Protein AF-A0AAE4WEK7-F1 (afdb_monomer_lite)

Secondary structure (DSSP, 8-state):
---------PPP-------------PPPS-----------------S---HHHHHHHHHHHH-GGG--S-HHHHHHHHHT--HHHHHHHHHHHHHHHHTT--

Sequence (102 aa):
MNHRHADFQAAVVNEITDTYSEKCVKPPDEYQSVSGSLSSSVENDCGSISVHTRTAALWISTHEDDIRGPRIPFIRSKFDLDTLGAVTASRLAHKLRYAGGS

Foldseek 3Di:
DDDDDDDDDDDDDDDDDDDDDDDPDDDPDDPPPPPPVPPPPPVDPCPDLDPLLCVLLVCCLPCVVVDDDDQQVVSCVPSVDDSVSSVSSVVSSVCVNCVVPD

Radius of gyration: 26.47 Å; chains: 1; bounding box: 84×52×36 Å

Organism: Agrobacterium vitis (NCBI:txid373)

Structure (mmCIF, N/CA/C/O backbone):
data_AF-A0AAE4WEK7-F1
#
_entry.id   AF-A0AAE4WEK7-F1
#
loop_
_atom_site.group_PDB
_atom_site.id
_atom_site.type_symbol
_atom_site.label_atom_id
_atom_site.label_alt_id
_atom_site.label_comp_id
_atom_site.label_asym_id
_atom_site.label_entity_id
_atom_site.label_seq_id
_atom_site.pdbx_PDB_ins_code
_atom_site.Cartn_x
_atom_site.Cartn_y
_atom_site.Cartn_z
_atom_site.occupancy
_atom_site.B_iso_or_equiv
_atom_site.auth_seq_id
_atom_site.auth_comp_id
_atom_site.auth_asym_id
_atom_site.auth_atom_id
_atom_site.pdbx_PDB_model_num
ATOM 1 N N . MET A 1 1 ? -61.502 -37.144 10.538 1.00 53.09 1 MET A N 1
ATOM 2 C CA . MET A 1 1 ? -60.129 -37.657 10.335 1.00 53.09 1 MET A CA 1
ATOM 3 C C . MET A 1 1 ? -59.235 -36.440 10.186 1.00 53.09 1 MET A C 1
ATOM 5 O O . MET A 1 1 ? -59.354 -35.742 9.192 1.00 53.09 1 MET A O 1
ATOM 9 N N . ASN A 1 2 ? -58.474 -36.105 11.229 1.00 60.72 2 ASN A N 1
ATOM 10 C CA . ASN A 1 2 ? -57.752 -34.835 11.331 1.00 60.72 2 ASN A CA 1
ATOM 11 C C . ASN A 1 2 ? -56.285 -35.041 10.940 1.00 60.72 2 ASN A C 1
ATOM 13 O O . ASN A 1 2 ? -55.584 -35.818 11.587 1.00 60.72 2 ASN A O 1
ATOM 17 N N . HIS A 1 3 ? -55.844 -34.346 9.891 1.00 58.34 3 HIS A N 1
ATOM 18 C CA . HIS A 1 3 ? -54.452 -34.285 9.459 1.00 58.34 3 HIS A CA 1
ATOM 19 C C . HIS A 1 3 ? -53.573 -33.664 10.548 1.00 58.34 3 HIS A C 1
ATOM 21 O O . HIS A 1 3 ? -53.845 -32.562 11.021 1.00 58.34 3 HIS A O 1
ATOM 27 N N . ARG A 1 4 ? -52.491 -34.351 10.917 1.00 66.88 4 ARG A N 1
ATOM 28 C CA . ARG A 1 4 ? -51.388 -33.765 11.678 1.00 66.88 4 ARG A CA 1
ATOM 29 C C . ARG A 1 4 ? -50.099 -33.967 10.893 1.00 66.88 4 ARG A C 1
ATOM 31 O O . ARG A 1 4 ? -49.490 -35.026 10.965 1.00 66.88 4 ARG A O 1
ATOM 38 N N . HIS A 1 5 ? -49.727 -32.942 10.130 1.00 60.22 5 HIS A N 1
ATOM 39 C CA . HIS A 1 5 ? -48.331 -32.684 9.797 1.00 60.22 5 HIS A CA 1
ATOM 40 C C . HIS A 1 5 ? -47.638 -32.247 11.090 1.00 60.22 5 HIS A C 1
ATOM 42 O O . HIS A 1 5 ? -48.084 -31.299 11.735 1.00 60.22 5 HIS A O 1
ATOM 48 N N . ALA A 1 6 ? -46.593 -32.959 11.491 1.00 64.19 6 ALA A N 1
ATOM 49 C CA . ALA A 1 6 ? -45.635 -32.472 12.469 1.00 64.19 6 ALA A CA 1
ATOM 50 C C . ALA A 1 6 ? -44.275 -32.480 11.776 1.00 64.19 6 ALA A C 1
ATOM 52 O O . ALA A 1 6 ? -43.714 -33.538 11.494 1.00 64.19 6 ALA A O 1
ATOM 53 N N . ASP A 1 7 ? -43.840 -31.275 11.422 1.00 67.06 7 ASP A N 1
ATOM 54 C CA . ASP A 1 7 ? -42.577 -30.966 10.774 1.00 67.06 7 ASP A CA 1
ATOM 55 C C . ASP A 1 7 ? -41.363 -31.316 11.642 1.00 67.06 7 ASP A C 1
ATOM 57 O 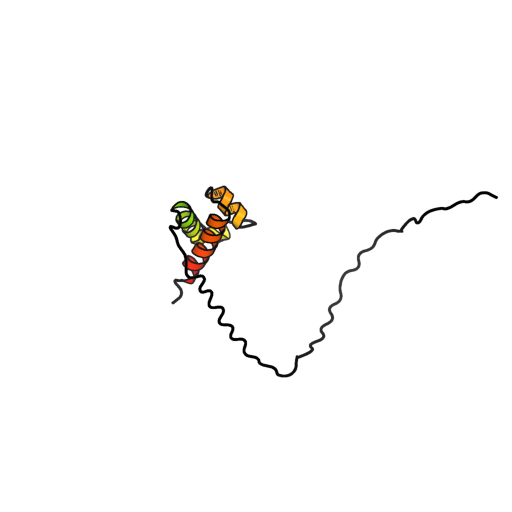O . ASP A 1 7 ? -41.393 -31.327 12.874 1.00 67.06 7 ASP A O 1
ATOM 61 N N . PHE A 1 8 ? -40.295 -31.615 10.912 1.00 60.22 8 PHE A N 1
ATOM 62 C CA . PHE A 1 8 ? -38.986 -32.104 11.317 1.00 60.22 8 PHE A CA 1
ATOM 63 C C . PHE A 1 8 ? -38.349 -31.280 12.452 1.00 60.22 8 PHE A C 1
ATOM 65 O O . PHE A 1 8 ? -38.020 -30.108 12.280 1.00 60.22 8 PHE A O 1
ATOM 72 N N . GLN A 1 9 ? -38.081 -31.920 13.592 1.00 59.00 9 GLN A N 1
ATOM 73 C CA . GLN A 1 9 ? -37.112 -31.425 14.571 1.00 59.00 9 GLN A CA 1
ATOM 74 C C . GLN A 1 9 ? -35.760 -32.086 14.273 1.00 59.00 9 GLN A C 1
ATOM 76 O O . GLN A 1 9 ? -35.587 -33.280 14.512 1.00 59.00 9 GLN A O 1
ATOM 81 N N . ALA A 1 10 ? -34.809 -31.337 13.711 1.00 58.53 10 ALA A N 1
ATOM 82 C CA . ALA A 1 10 ? -33.439 -31.816 13.548 1.00 58.53 10 ALA A CA 1
ATOM 83 C C . ALA A 1 10 ? -32.739 -31.845 14.918 1.00 58.53 10 ALA A C 1
ATOM 85 O O . ALA A 1 10 ? -32.675 -30.833 15.617 1.00 58.53 10 ALA A O 1
ATOM 86 N N . ALA A 1 11 ? -32.259 -33.029 15.301 1.00 60.12 11 ALA A N 1
ATOM 87 C CA . ALA A 1 11 ? -31.586 -33.281 16.567 1.00 60.12 11 ALA A CA 1
ATOM 88 C C . ALA A 1 11 ? -30.115 -32.811 16.578 1.00 60.12 11 ALA A C 1
ATOM 90 O O . ALA A 1 11 ? -29.485 -32.583 15.549 1.00 60.12 11 ALA A O 1
ATOM 91 N N . VAL A 1 12 ? -29.627 -32.675 17.808 1.00 53.34 12 VAL A N 1
ATOM 92 C CA . VAL A 1 12 ? -28.422 -32.021 18.339 1.00 53.34 12 VAL A CA 1
ATOM 93 C C . VAL A 1 12 ? -27.070 -32.654 17.930 1.00 53.34 12 VAL A C 1
ATOM 95 O O . VAL A 1 12 ? -26.910 -33.864 18.008 1.00 53.34 12 VAL A O 1
ATOM 98 N N . VAL A 1 13 ? -26.122 -31.773 17.560 1.00 53.75 13 VAL A N 1
ATOM 99 C CA . VAL A 1 13 ? -24.668 -31.659 17.888 1.00 53.75 13 VAL A CA 1
ATOM 100 C C . VAL A 1 13 ? -23.829 -32.932 18.142 1.00 53.75 13 VAL A C 1
ATOM 102 O O . VAL A 1 13 ? -24.161 -33.724 19.015 1.00 53.75 13 VAL A O 1
ATOM 105 N N . ASN A 1 14 ? -22.652 -33.029 17.491 1.00 52.44 14 ASN A N 1
ATOM 106 C CA . ASN A 1 14 ? -21.327 -33.177 18.146 1.00 52.44 14 ASN A CA 1
ATOM 107 C C . ASN A 1 14 ? -20.158 -33.169 17.134 1.00 52.44 14 ASN A C 1
ATOM 109 O O . ASN A 1 14 ? -20.155 -33.921 16.161 1.00 52.44 14 ASN A O 1
ATOM 113 N N . GLU A 1 15 ? -19.160 -32.320 17.399 1.00 59.94 15 GLU A N 1
ATOM 114 C CA . GLU A 1 15 ? -17.826 -32.325 16.781 1.00 59.94 15 GLU A CA 1
ATOM 115 C C . GLU A 1 15 ? -17.062 -33.610 17.132 1.00 59.94 15 GLU A C 1
ATOM 117 O O . GLU A 1 15 ? -17.041 -34.010 18.295 1.00 59.94 15 GLU A O 1
ATOM 122 N N . ILE A 1 16 ? -16.366 -34.210 16.158 1.00 60.09 16 ILE A N 1
ATOM 123 C CA . ILE A 1 16 ? -15.222 -35.092 16.422 1.00 60.09 16 ILE A CA 1
ATOM 124 C C . ILE A 1 16 ? -14.128 -34.793 15.391 1.00 60.09 16 ILE A C 1
ATOM 126 O O . ILE A 1 16 ? -14.337 -34.841 14.181 1.00 60.09 16 ILE A O 1
ATOM 130 N N . THR A 1 17 ? -12.974 -34.443 15.937 1.00 52.22 17 THR A N 1
ATOM 131 C CA . THR A 1 17 ? -11.672 -34.162 15.336 1.00 52.22 17 THR A CA 1
ATOM 132 C C . THR A 1 17 ? -11.020 -35.368 14.644 1.00 52.22 17 THR A C 1
ATOM 134 O O . THR A 1 17 ? -11.207 -36.501 15.073 1.00 52.22 17 THR A O 1
ATOM 137 N N . ASP A 1 18 ? -10.145 -35.051 13.681 1.00 46.69 18 ASP A N 1
ATOM 138 C CA . ASP A 1 18 ? -8.901 -35.749 13.304 1.00 46.69 18 ASP A CA 1
ATOM 139 C C . ASP A 1 18 ? -8.929 -37.201 12.795 1.00 46.69 18 ASP A C 1
ATOM 141 O O . ASP A 1 18 ? -9.132 -38.138 13.559 1.00 46.69 18 ASP A O 1
ATOM 145 N N . THR A 1 19 ? -8.490 -37.412 11.542 1.00 51.38 19 THR A N 1
ATOM 146 C CA . THR A 1 19 ? -7.326 -38.289 11.283 1.00 51.38 19 THR A CA 1
ATOM 147 C C . THR A 1 19 ? -6.692 -38.039 9.905 1.00 51.38 19 THR A C 1
ATOM 149 O O . THR A 1 19 ? -7.339 -38.114 8.861 1.00 51.38 19 THR A O 1
ATOM 152 N N . TYR A 1 20 ? -5.386 -37.783 9.934 1.00 50.28 20 TYR A N 1
ATOM 153 C CA . TYR A 1 20 ? -4.406 -37.848 8.848 1.00 50.28 20 TYR A CA 1
ATOM 154 C C . TYR A 1 20 ? -4.651 -39.018 7.869 1.00 50.28 20 TYR A C 1
ATOM 156 O O . TYR A 1 20 ? -4.762 -40.171 8.283 1.00 50.28 20 TYR A O 1
ATOM 164 N N . SER A 1 21 ? -4.635 -38.755 6.559 1.00 42.97 21 SER A N 1
ATOM 165 C CA . SER A 1 21 ? -4.384 -39.797 5.557 1.00 42.97 21 SER A CA 1
ATOM 166 C C . SER A 1 21 ? -3.272 -39.333 4.627 1.00 42.97 21 SER A C 1
ATOM 168 O O . SER A 1 21 ? -3.506 -38.712 3.591 1.00 42.97 21 SER A O 1
ATOM 170 N N . GLU A 1 22 ? -2.040 -39.641 5.032 1.00 56.03 22 GLU A N 1
ATOM 171 C CA . GLU A 1 22 ? -0.894 -39.710 4.135 1.00 56.03 22 GLU A CA 1
ATOM 172 C C . GLU A 1 22 ? -1.200 -40.712 3.026 1.00 56.03 22 GLU A C 1
ATOM 174 O O . GLU A 1 22 ? -1.158 -41.928 3.208 1.00 56.03 22 GLU A O 1
ATOM 179 N N . LYS A 1 23 ? -1.495 -40.187 1.842 1.00 49.72 23 LYS A N 1
ATOM 180 C CA . LYS A 1 23 ? -1.386 -40.940 0.599 1.00 49.72 23 LYS A CA 1
ATOM 181 C C . LYS A 1 23 ? -0.411 -40.184 -0.276 1.00 49.72 23 LYS A C 1
ATOM 183 O O . LYS A 1 23 ? -0.777 -39.323 -1.069 1.00 49.72 23 LYS A O 1
ATOM 188 N N . CYS A 1 24 ? 0.858 -40.498 -0.046 1.00 52.56 24 CYS A N 1
ATOM 189 C CA . CYS A 1 24 ? 1.976 -40.165 -0.906 1.00 52.56 24 CYS A CA 1
ATOM 190 C C . CYS A 1 24 ? 1.723 -40.798 -2.284 1.00 52.56 24 CYS A C 1
ATOM 192 O O . CYS A 1 24 ? 2.035 -41.964 -2.514 1.00 52.56 24 CYS A O 1
ATOM 194 N N . VAL A 1 25 ? 1.095 -40.044 -3.185 1.00 47.53 25 VAL A N 1
ATOM 195 C CA . VAL A 1 25 ? 1.019 -40.376 -4.608 1.00 47.53 25 VAL A CA 1
ATOM 196 C C . VAL A 1 25 ? 2.009 -39.457 -5.300 1.00 47.53 25 VAL A C 1
ATOM 198 O O . VAL A 1 25 ? 1.738 -38.277 -5.509 1.00 47.53 25 VAL A O 1
ATOM 201 N N . LYS A 1 26 ? 3.195 -39.989 -5.603 1.00 57.62 26 LYS A N 1
ATOM 202 C CA . LYS A 1 26 ? 4.130 -39.329 -6.515 1.00 57.62 26 LYS A CA 1
ATOM 203 C C . LYS A 1 26 ? 3.459 -39.249 -7.893 1.00 57.62 26 LYS A C 1
ATOM 205 O O . LYS A 1 26 ? 3.113 -40.310 -8.419 1.00 57.62 26 LYS A O 1
ATOM 210 N N . PRO A 1 27 ? 3.260 -38.059 -8.484 1.00 58.94 27 PRO A N 1
ATOM 211 C CA . PRO A 1 27 ? 2.921 -37.982 -9.895 1.00 58.94 27 PRO A CA 1
ATOM 212 C C . PRO A 1 27 ? 4.125 -38.471 -10.724 1.00 58.94 27 PRO A C 1
ATOM 214 O O . PRO A 1 27 ? 5.266 -38.142 -10.382 1.00 58.94 27 PRO A O 1
ATOM 217 N N . PRO A 1 28 ? 3.898 -39.294 -11.761 1.00 52.25 28 PRO A N 1
ATOM 218 C CA . PRO A 1 28 ? 4.944 -39.719 -12.679 1.00 52.25 28 PRO A CA 1
ATOM 219 C C . PRO A 1 28 ? 5.425 -38.529 -13.515 1.00 52.25 28 PRO A C 1
ATOM 221 O O . PRO A 1 28 ? 4.630 -37.664 -13.871 1.00 52.25 28 PRO A O 1
ATOM 224 N N . ASP A 1 29 ? 6.730 -38.521 -13.781 1.00 58.88 29 ASP A N 1
ATOM 225 C CA . ASP A 1 29 ? 7.475 -37.666 -14.704 1.00 58.88 29 ASP A CA 1
ATOM 226 C C . ASP A 1 29 ? 6.639 -36.880 -15.726 1.00 58.88 29 ASP A C 1
ATOM 228 O O . ASP A 1 29 ? 6.413 -37.307 -16.854 1.00 58.88 29 ASP A O 1
ATOM 232 N N . GLU A 1 30 ? 6.300 -35.652 -15.357 1.00 44.66 30 GLU A N 1
ATOM 233 C CA . GLU A 1 30 ? 6.334 -34.542 -16.296 1.00 44.66 30 GLU A CA 1
ATOM 234 C C . GLU A 1 30 ? 6.937 -33.352 -15.553 1.00 44.66 30 GLU A C 1
ATOM 236 O O . GLU A 1 30 ? 6.254 -32.482 -15.014 1.00 44.66 30 GLU A O 1
ATOM 241 N N . TYR A 1 31 ? 8.270 -33.327 -15.494 1.00 57.72 31 TYR A N 1
ATOM 242 C CA . TYR A 1 31 ? 9.009 -32.096 -15.245 1.00 57.72 31 TYR A CA 1
ATOM 243 C C . TYR A 1 31 ? 8.843 -31.188 -16.469 1.00 57.72 31 TYR A C 1
ATOM 245 O O . TYR A 1 31 ? 9.790 -30.914 -17.205 1.00 57.72 31 TYR A O 1
ATOM 253 N N . GLN A 1 32 ? 7.626 -30.689 -16.695 1.00 49.47 32 GLN A N 1
ATOM 254 C CA . GLN A 1 32 ? 7.492 -29.397 -17.334 1.00 49.47 32 GLN A CA 1
ATOM 255 C C . GLN A 1 32 ? 8.068 -28.407 -16.333 1.00 49.47 32 GLN A C 1
ATOM 257 O O . GLN A 1 32 ? 7.403 -27.969 -15.395 1.00 49.47 32 GLN A O 1
ATOM 262 N N . SER A 1 33 ? 9.351 -28.102 -16.515 1.00 48.91 33 SER A N 1
ATOM 263 C CA . SER A 1 33 ? 9.972 -26.899 -15.993 1.00 48.91 33 SER A CA 1
ATOM 264 C C . SER A 1 33 ? 9.178 -25.711 -16.517 1.00 48.91 33 SER A C 1
ATOM 266 O O . SER A 1 33 ? 9.572 -25.037 -17.463 1.00 48.91 33 SER A O 1
ATOM 268 N N . VAL A 1 34 ? 8.068 -25.403 -15.857 1.00 50.81 34 VAL A N 1
ATOM 269 C CA . VAL A 1 34 ? 7.573 -24.045 -15.773 1.00 50.81 34 VAL A CA 1
ATOM 270 C C . VAL A 1 34 ? 8.540 -23.310 -14.852 1.00 50.81 34 VAL A C 1
ATOM 272 O O . VAL A 1 34 ? 8.200 -22.846 -13.769 1.00 50.81 34 VAL A O 1
ATOM 275 N N . SER A 1 35 ? 9.764 -23.102 -15.348 1.00 53.75 35 SER A N 1
ATOM 276 C CA . SER A 1 35 ? 10.431 -21.821 -15.159 1.00 53.75 35 SER A CA 1
ATOM 277 C C . SER A 1 35 ? 9.577 -20.772 -15.871 1.00 53.75 35 SER A C 1
ATOM 279 O O . SER A 1 35 ? 9.994 -20.126 -16.826 1.00 53.75 35 SER A O 1
ATOM 281 N N . GLY A 1 36 ? 8.349 -20.581 -15.382 1.00 45.50 36 GLY A N 1
ATOM 282 C CA . GLY A 1 36 ? 7.778 -19.265 -15.318 1.00 45.50 36 GLY A CA 1
ATOM 283 C C . GLY A 1 36 ? 8.725 -18.529 -14.403 1.00 45.50 36 GLY A C 1
ATOM 284 O O . GLY A 1 36 ? 8.564 -18.538 -13.185 1.00 45.50 36 GLY A O 1
ATOM 285 N N . SER A 1 37 ? 9.771 -17.954 -14.993 1.00 51.91 37 SER A N 1
ATOM 286 C CA . SER A 1 37 ? 10.374 -16.763 -14.448 1.00 51.91 37 SER A CA 1
ATOM 287 C C . SER A 1 37 ? 9.182 -15.885 -14.119 1.00 51.91 37 SER A C 1
ATOM 289 O O . SER A 1 37 ? 8.555 -15.318 -15.014 1.00 51.91 37 SER A O 1
ATOM 291 N N . LEU A 1 38 ? 8.809 -15.830 -12.841 1.00 50.22 38 LEU A N 1
ATOM 292 C CA . LEU A 1 38 ? 8.007 -14.750 -12.313 1.00 50.22 38 LEU A CA 1
ATOM 293 C C . LEU A 1 38 ? 8.924 -13.531 -12.403 1.00 50.22 38 LEU A C 1
ATOM 295 O O . LEU A 1 38 ? 9.382 -12.997 -11.395 1.00 50.22 38 LEU A O 1
ATOM 299 N N . SER A 1 39 ? 9.213 -13.105 -13.639 1.00 48.84 39 SER A N 1
ATOM 300 C CA . SER A 1 39 ? 9.513 -11.738 -13.983 1.00 48.84 39 SER A CA 1
ATOM 301 C C . SER A 1 39 ? 8.276 -10.993 -13.542 1.00 48.84 39 SER A C 1
ATOM 303 O O . SER A 1 39 ? 7.372 -10.683 -14.310 1.00 48.84 39 SER A O 1
ATOM 305 N N . SER A 1 40 ? 8.263 -10.690 -12.251 1.00 49.50 40 SER A N 1
ATOM 306 C CA . SER A 1 40 ? 7.550 -9.573 -11.686 1.00 49.50 40 SER A CA 1
ATOM 307 C C . SER A 1 40 ? 8.239 -8.317 -12.223 1.00 49.50 40 SER A C 1
ATOM 309 O O . SER A 1 40 ? 8.706 -7.479 -11.460 1.00 49.50 40 SER A O 1
ATOM 311 N N . SER A 1 41 ? 8.277 -8.175 -13.554 1.00 47.97 41 SER A N 1
ATOM 312 C CA . SER A 1 41 ? 8.304 -6.905 -14.269 1.00 47.97 41 SER A CA 1
ATOM 313 C C . SER A 1 41 ? 6.935 -6.257 -14.081 1.00 47.97 41 SER A C 1
ATOM 315 O O . SER A 1 41 ? 6.224 -5.895 -15.003 1.00 47.97 41 SER A O 1
ATOM 317 N N . VAL A 1 42 ? 6.574 -6.074 -12.815 1.00 54.69 42 VAL A N 1
ATOM 318 C CA . VAL A 1 42 ? 5.935 -4.851 -12.359 1.00 54.69 42 VAL A CA 1
ATOM 319 C C . VAL A 1 42 ? 7.059 -3.828 -12.376 1.00 54.69 42 VAL A C 1
ATOM 321 O O . VAL A 1 42 ? 7.596 -3.425 -11.340 1.00 54.69 42 VAL A O 1
ATOM 324 N N . GLU A 1 43 ? 7.485 -3.524 -13.604 1.00 48.09 43 GLU A N 1
ATOM 325 C CA . GLU A 1 43 ? 8.250 -2.344 -13.923 1.00 48.09 43 GLU A CA 1
ATOM 326 C C . GLU A 1 43 ? 7.436 -1.219 -13.325 1.00 48.09 43 GLU A C 1
ATOM 328 O O . GLU A 1 43 ? 6.224 -1.109 -13.526 1.00 48.09 43 GLU A O 1
ATOM 333 N N . ASN A 1 44 ? 8.079 -0.519 -12.405 1.00 54.62 44 ASN A N 1
ATOM 334 C CA . ASN A 1 44 ? 7.420 0.515 -11.662 1.00 54.62 44 ASN A CA 1
ATOM 335 C C . ASN A 1 44 ? 7.048 1.598 -12.682 1.00 54.62 44 ASN A C 1
ATOM 337 O O . ASN A 1 44 ? 7.875 2.453 -12.991 1.00 54.62 44 ASN A O 1
ATOM 341 N N . ASP A 1 45 ? 5.786 1.628 -13.101 1.00 49.00 45 ASP A N 1
ATOM 342 C CA . ASP A 1 45 ? 5.068 2.876 -13.331 1.00 49.00 45 ASP A CA 1
ATOM 343 C C . ASP A 1 45 ? 4.995 3.604 -11.979 1.00 49.00 45 ASP A C 1
ATOM 345 O O . ASP A 1 45 ? 3.974 3.714 -11.305 1.00 49.00 45 ASP A O 1
ATOM 349 N N . CYS A 1 46 ? 6.162 4.053 -11.518 1.00 52.66 4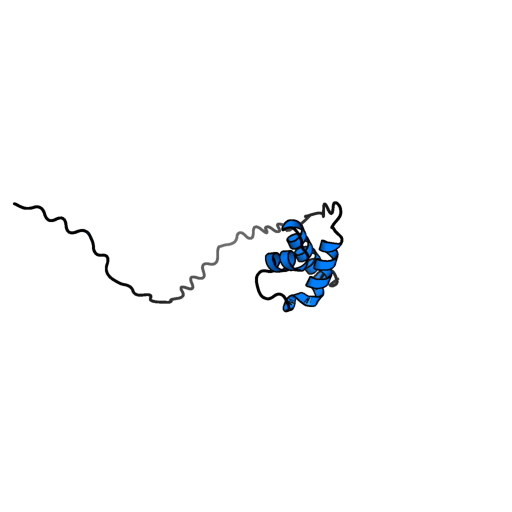6 CYS A N 1
ATOM 350 C CA . CYS A 1 46 ? 6.337 4.998 -10.437 1.00 52.66 46 CYS A CA 1
ATOM 351 C C . CYS A 1 46 ? 6.107 6.384 -11.044 1.00 52.66 46 CYS A C 1
ATOM 353 O O . CYS A 1 46 ? 6.996 7.237 -11.076 1.00 52.66 46 CYS A O 1
ATOM 355 N N . GLY A 1 47 ? 4.889 6.608 -11.534 1.00 55.06 47 GLY A N 1
ATOM 356 C CA . GLY A 1 47 ? 4.356 7.950 -11.679 1.00 55.06 47 GLY A CA 1
ATOM 357 C C . GLY A 1 47 ? 4.265 8.552 -10.280 1.00 55.06 47 GLY A C 1
ATOM 358 O O . GLY A 1 47 ? 3.295 8.328 -9.573 1.00 55.06 47 GLY A O 1
ATOM 359 N N . SER A 1 48 ? 5.327 9.239 -9.855 1.00 65.69 48 SER A N 1
ATOM 360 C CA . SER A 1 48 ? 5.423 10.010 -8.610 1.00 65.69 48 SER A CA 1
ATOM 361 C C . SER A 1 48 ? 4.914 9.285 -7.346 1.00 65.69 48 SER A C 1
ATOM 363 O O . SER A 1 48 ? 3.821 9.553 -6.847 1.00 65.69 48 SER A O 1
ATOM 365 N N . ILE A 1 49 ? 5.724 8.383 -6.771 1.00 73.50 49 ILE A N 1
ATOM 366 C CA . ILE A 1 49 ? 5.463 7.883 -5.407 1.00 73.50 49 ILE A CA 1
ATOM 367 C C . ILE A 1 49 ? 5.411 9.084 -4.454 1.00 73.50 49 ILE A C 1
ATOM 369 O O . ILE A 1 49 ? 6.389 9.827 -4.327 1.00 73.50 49 ILE A O 1
ATOM 373 N N . SER A 1 50 ? 4.281 9.252 -3.763 1.00 82.94 50 SER A N 1
ATOM 374 C CA . SER A 1 50 ? 4.097 10.346 -2.811 1.00 82.94 50 SER A CA 1
ATOM 375 C C . SER A 1 50 ? 5.125 10.276 -1.678 1.00 82.94 50 SER A C 1
ATOM 377 O O . SER A 1 50 ? 5.528 9.194 -1.238 1.00 82.94 50 SER A O 1
ATOM 379 N N . VAL A 1 51 ? 5.537 11.441 -1.166 1.00 87.00 51 VAL A N 1
ATOM 380 C CA . VAL A 1 51 ? 6.489 11.531 -0.043 1.00 87.00 51 VAL A CA 1
ATOM 381 C C . VAL A 1 51 ? 5.996 10.708 1.154 1.00 87.00 51 VAL A C 1
ATOM 383 O O . VAL A 1 51 ? 6.771 9.957 1.740 1.00 87.00 51 VAL A O 1
ATOM 386 N N . HIS A 1 52 ? 4.690 10.750 1.438 1.00 87.81 52 HIS A N 1
ATOM 387 C CA . HIS A 1 52 ? 4.040 9.965 2.491 1.00 87.81 52 HIS A CA 1
ATOM 388 C C . HIS A 1 52 ? 4.226 8.450 2.308 1.00 87.81 52 HIS A C 1
ATOM 390 O O . HIS A 1 52 ? 4.557 7.751 3.263 1.00 87.81 52 HIS A O 1
ATOM 396 N N . THR A 1 53 ? 4.109 7.943 1.077 1.00 89.69 53 THR A N 1
ATOM 397 C CA . THR A 1 53 ? 4.315 6.519 0.762 1.00 89.69 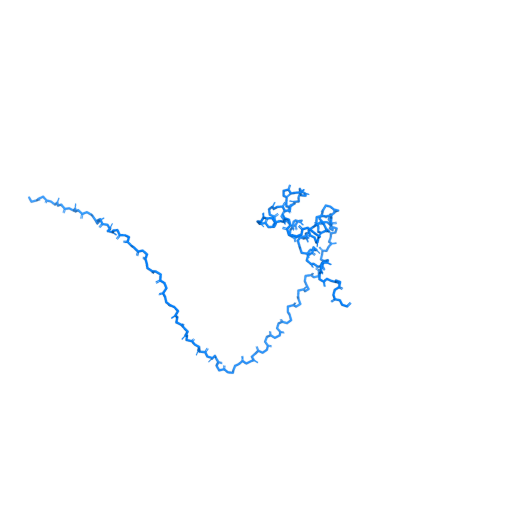53 THR A CA 1
ATOM 398 C C . THR A 1 53 ? 5.767 6.095 0.989 1.00 89.69 53 THR A C 1
ATOM 400 O O . THR A 1 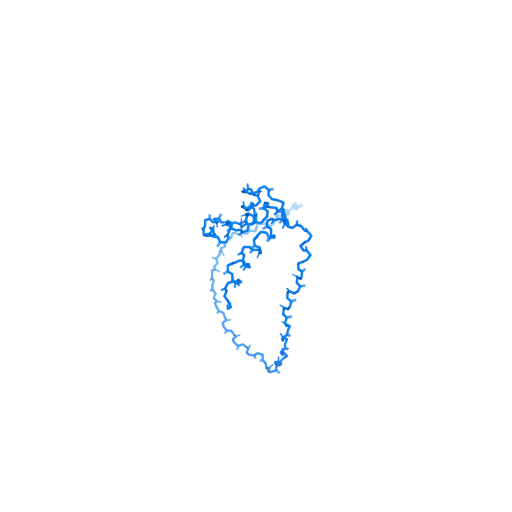53 ? 6.024 5.021 1.535 1.00 89.69 53 THR A O 1
ATOM 403 N N . ARG A 1 54 ? 6.735 6.943 0.612 1.00 89.69 54 ARG A N 1
ATOM 404 C CA . ARG A 1 54 ? 8.165 6.671 0.834 1.00 89.69 54 ARG A CA 1
ATOM 405 C C . ARG A 1 54 ? 8.514 6.678 2.323 1.00 89.69 54 ARG A C 1
ATOM 407 O O . ARG A 1 54 ? 9.214 5.778 2.782 1.00 89.69 54 ARG A O 1
ATOM 414 N N . THR A 1 55 ? 8.003 7.650 3.075 1.00 91.56 55 THR A N 1
ATOM 415 C CA . THR A 1 55 ? 8.189 7.730 4.531 1.00 91.56 55 THR A CA 1
ATOM 416 C C . THR A 1 55 ? 7.591 6.513 5.229 1.00 91.56 55 THR A C 1
ATOM 418 O O . THR A 1 55 ? 8.260 5.898 6.058 1.00 91.56 55 THR A O 1
ATOM 421 N N . ALA A 1 56 ? 6.375 6.109 4.848 1.00 92.94 56 ALA A N 1
ATOM 422 C CA . ALA A 1 56 ? 5.753 4.897 5.364 1.00 92.94 56 ALA A CA 1
ATOM 423 C C . ALA A 1 56 ? 6.611 3.660 5.068 1.00 92.94 56 ALA A C 1
ATOM 425 O O . ALA A 1 56 ? 6.873 2.872 5.970 1.00 92.94 56 ALA A O 1
ATOM 426 N N . ALA A 1 57 ? 7.113 3.513 3.838 1.00 92.94 57 ALA A N 1
ATOM 427 C CA . ALA A 1 57 ? 7.961 2.385 3.456 1.00 92.94 57 ALA A CA 1
ATOM 428 C C . ALA A 1 57 ? 9.252 2.289 4.285 1.00 92.94 57 ALA A C 1
ATOM 430 O O . ALA A 1 57 ? 9.596 1.208 4.761 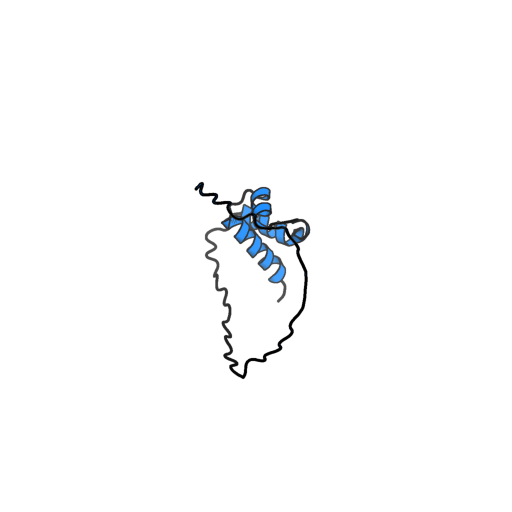1.00 92.94 57 ALA A O 1
ATOM 431 N N . LEU A 1 58 ? 9.945 3.414 4.489 1.00 91.94 58 LEU A N 1
ATOM 432 C CA . LEU A 1 58 ? 11.151 3.480 5.320 1.00 91.94 58 LEU A CA 1
ATOM 433 C C . LEU A 1 58 ? 10.847 3.111 6.776 1.00 91.94 58 LEU A C 1
ATOM 435 O O . LEU A 1 58 ? 11.562 2.308 7.378 1.00 91.94 58 LEU A O 1
ATOM 439 N N . TRP A 1 59 ? 9.753 3.640 7.325 1.00 93.12 59 TRP A N 1
ATOM 440 C CA . TRP A 1 59 ? 9.339 3.322 8.687 1.00 93.12 59 TRP A CA 1
ATOM 441 C C . TRP A 1 59 ? 8.996 1.832 8.842 1.00 93.12 59 TRP A C 1
ATOM 443 O O . TRP A 1 59 ? 9.521 1.169 9.731 1.00 93.12 59 TRP A O 1
ATOM 453 N N . ILE A 1 60 ? 8.201 1.267 7.925 1.00 92.31 60 ILE A N 1
ATOM 454 C CA . ILE A 1 60 ? 7.837 -0.161 7.931 1.00 92.31 60 ILE A CA 1
ATOM 455 C C . ILE A 1 60 ? 9.076 -1.054 7.785 1.00 92.31 60 ILE A C 1
ATOM 457 O O . ILE A 1 60 ? 9.123 -2.115 8.395 1.00 92.31 60 ILE A O 1
ATOM 461 N N . SER A 1 61 ? 10.079 -0.646 7.000 1.00 90.69 61 SER A N 1
ATOM 462 C CA . SER A 1 61 ? 11.300 -1.443 6.803 1.00 90.69 61 SER A CA 1
ATOM 463 C C . SER A 1 61 ? 12.122 -1.633 8.083 1.00 90.69 61 SER A C 1
ATOM 465 O O . SER A 1 61 ? 12.884 -2.590 8.177 1.00 90.69 61 SER A O 1
ATOM 467 N N . THR A 1 62 ? 11.947 -0.742 9.064 1.00 90.38 62 THR A N 1
ATOM 468 C CA . THR A 1 62 ? 12.689 -0.732 10.335 1.00 90.38 62 THR A CA 1
ATOM 469 C C . THR A 1 62 ? 11.836 -1.147 11.536 1.00 90.38 62 THR A C 1
ATOM 471 O O . THR A 1 62 ? 12.384 -1.622 12.521 1.00 90.38 62 THR A O 1
ATOM 474 N N . HIS A 1 63 ? 10.510 -0.998 11.448 1.00 87.94 63 HIS A N 1
ATOM 475 C CA . HIS A 1 63 ? 9.554 -1.241 12.537 1.00 87.94 63 HIS A CA 1
ATOM 476 C C . HIS A 1 63 ? 8.466 -2.247 12.121 1.00 87.94 63 HIS A C 1
ATOM 478 O O . HIS A 1 63 ? 7.294 -2.112 12.471 1.00 87.94 63 HIS A O 1
ATOM 484 N N . GLU A 1 64 ? 8.828 -3.238 11.304 1.00 84.25 64 GLU A N 1
ATOM 485 C CA . GLU A 1 64 ? 7.913 -4.297 10.863 1.00 84.25 64 GLU A CA 1
ATOM 486 C C . GLU A 1 64 ? 7.304 -5.054 12.050 1.00 84.25 64 GLU A C 1
ATOM 488 O O . GLU A 1 64 ? 6.096 -5.295 12.056 1.00 84.25 64 GLU A O 1
ATOM 493 N N . ASP A 1 65 ? 8.123 -5.369 13.055 1.00 85.31 65 ASP A N 1
ATOM 494 C CA . ASP A 1 65 ? 7.730 -6.135 14.243 1.00 85.31 65 ASP A CA 1
ATOM 495 C C . ASP A 1 65 ? 6.726 -5.396 15.147 1.00 85.31 65 ASP A C 1
ATOM 497 O O . ASP A 1 65 ? 5.978 -6.023 15.900 1.00 85.31 65 ASP A O 1
ATOM 501 N N . ASP A 1 66 ? 6.642 -4.067 15.035 1.00 86.75 66 ASP A N 1
ATOM 502 C CA . ASP A 1 66 ? 5.668 -3.257 15.776 1.00 86.75 66 ASP A CA 1
ATOM 503 C C . ASP A 1 66 ? 4.248 -3.361 15.193 1.00 86.75 66 ASP A C 1
ATOM 505 O O . ASP A 1 66 ? 3.268 -2.955 15.830 1.00 86.75 66 ASP A O 1
ATOM 509 N N . ILE A 1 67 ? 4.100 -3.898 13.978 1.00 86.62 67 ILE A N 1
ATOM 510 C CA . ILE A 1 67 ? 2.810 -4.000 13.296 1.00 86.62 67 ILE A CA 1
ATOM 511 C C . ILE A 1 67 ? 2.067 -5.243 13.793 1.00 86.62 67 ILE A C 1
ATOM 513 O O . ILE A 1 67 ? 2.186 -6.340 13.250 1.00 86.62 67 ILE A O 1
ATOM 517 N N . ARG A 1 68 ? 1.231 -5.057 14.817 1.00 85.19 68 ARG A N 1
ATOM 518 C CA . ARG A 1 68 ? 0.331 -6.103 15.317 1.00 85.19 68 ARG A CA 1
ATOM 519 C C . ARG A 1 68 ? -0.960 -6.128 14.497 1.00 85.19 68 ARG A C 1
ATOM 521 O O . ARG A 1 68 ? -1.798 -5.239 14.621 1.00 85.19 68 ARG A O 1
ATOM 528 N N . GLY A 1 69 ? -1.129 -7.165 13.677 1.00 85.88 69 GLY A N 1
ATOM 529 C CA . GLY A 1 69 ? -2.347 -7.401 12.896 1.00 85.88 69 GLY A CA 1
ATOM 530 C C . GLY A 1 69 ? -2.234 -7.020 11.411 1.00 85.88 69 GLY A C 1
ATOM 531 O O . GLY A 1 69 ? -1.138 -7.022 10.847 1.00 85.88 69 GLY A O 1
ATOM 532 N N . PRO A 1 70 ? -3.364 -6.747 10.730 1.00 89.25 70 PRO A N 1
ATOM 533 C CA . PRO A 1 70 ? -3.377 -6.508 9.288 1.00 89.25 70 PRO A CA 1
ATOM 534 C C . PRO A 1 70 ? -2.536 -5.288 8.874 1.00 89.25 70 PRO A C 1
ATOM 536 O O . PRO A 1 70 ? -2.859 -4.148 9.213 1.00 89.25 70 PRO A O 1
ATOM 539 N N . ARG A 1 71 ? -1.484 -5.522 8.074 1.00 87.62 71 ARG A N 1
ATOM 540 C CA . ARG A 1 71 ? -0.508 -4.482 7.687 1.00 87.62 71 ARG A CA 1
ATOM 541 C C . ARG A 1 71 ? -1.142 -3.314 6.932 1.00 87.62 71 ARG A C 1
ATOM 543 O O . ARG A 1 71 ? -0.898 -2.165 7.274 1.00 87.62 71 ARG A O 1
ATOM 550 N N . ILE A 1 72 ? -1.967 -3.584 5.918 1.00 91.62 72 ILE A N 1
ATOM 551 C CA . ILE A 1 72 ? -2.522 -2.526 5.057 1.00 91.62 72 ILE A CA 1
ATOM 552 C C . ILE A 1 72 ? -3.456 -1.578 5.833 1.00 91.62 72 ILE A C 1
ATOM 554 O O . ILE A 1 72 ? -3.227 -0.371 5.764 1.00 91.62 72 ILE A O 1
ATOM 558 N N . PRO A 1 73 ? -4.445 -2.053 6.620 1.00 92.62 73 PRO A N 1
ATOM 559 C CA . PRO A 1 73 ? -5.248 -1.173 7.473 1.00 92.62 73 PRO A CA 1
ATOM 560 C C . PRO A 1 73 ? -4.419 -0.341 8.458 1.00 92.62 73 PRO A C 1
ATOM 562 O O . PRO A 1 73 ? -4.682 0.850 8.614 1.00 92.62 73 PRO A O 1
ATOM 565 N N . PHE A 1 74 ? -3.389 -0.937 9.068 1.00 91.88 74 PHE A N 1
ATOM 566 C CA . PHE A 1 74 ? -2.491 -0.224 9.977 1.00 91.88 74 PHE A CA 1
ATOM 567 C C . PHE A 1 74 ? -1.748 0.917 9.270 1.00 91.88 74 PHE A C 1
ATOM 569 O O . PHE A 1 74 ? -1.755 2.050 9.743 1.00 91.88 74 PHE A O 1
ATOM 576 N N . ILE A 1 75 ? -1.146 0.638 8.111 1.00 91.50 75 ILE A N 1
ATOM 577 C CA . ILE A 1 75 ? -0.386 1.629 7.335 1.00 91.50 75 ILE A CA 1
ATOM 578 C C . ILE A 1 75 ? -1.298 2.775 6.887 1.00 91.50 75 ILE A C 1
ATOM 580 O O . ILE A 1 75 ? -0.921 3.937 7.019 1.00 91.50 75 ILE A O 1
ATOM 584 N N . ARG A 1 76 ? -2.512 2.461 6.416 1.00 93.44 76 ARG A N 1
ATOM 585 C CA . ARG A 1 76 ? -3.511 3.473 6.043 1.00 93.44 76 ARG A CA 1
ATOM 586 C C . ARG A 1 76 ? -3.845 4.387 7.217 1.00 93.44 76 ARG A C 1
ATOM 588 O O . ARG A 1 76 ? -3.765 5.598 7.076 1.00 93.44 76 ARG A O 1
ATOM 595 N N . SER A 1 77 ? -4.157 3.806 8.376 1.00 91.62 77 SER A N 1
ATOM 596 C CA . SER A 1 77 ? -4.517 4.577 9.570 1.00 91.62 77 SER A CA 1
ATOM 597 C C . SER A 1 77 ? -3.355 5.398 10.130 1.00 91.62 77 SER A C 1
ATOM 599 O O . SER A 1 77 ? -3.593 6.444 10.723 1.00 91.62 77 SER A O 1
ATOM 601 N N . LYS A 1 78 ? -2.112 4.924 9.994 1.00 90.56 78 LYS A N 1
ATOM 602 C CA . LYS A 1 78 ? -0.931 5.573 10.576 1.00 90.56 78 LYS A CA 1
ATOM 603 C C . LYS A 1 78 ? -0.372 6.702 9.713 1.00 90.56 78 LYS A C 1
ATOM 605 O O . LYS A 1 78 ? 0.138 7.677 10.255 1.00 90.56 78 LYS A O 1
ATOM 610 N N . PHE A 1 79 ? -0.429 6.551 8.393 1.00 90.44 79 PHE A N 1
ATOM 611 C CA . PHE A 1 79 ? 0.204 7.468 7.439 1.00 90.44 79 PHE A CA 1
ATOM 612 C C . PHE A 1 79 ? -0.800 8.230 6.568 1.00 90.44 79 PHE A C 1
ATOM 614 O O . PHE A 1 79 ? -0.376 8.910 5.638 1.00 90.44 79 PHE A O 1
ATOM 621 N N . ASP A 1 80 ? -2.099 8.098 6.858 1.00 91.81 80 ASP A N 1
ATOM 622 C CA . ASP A 1 80 ? -3.205 8.690 6.093 1.00 91.81 80 ASP A CA 1
ATOM 623 C C . ASP A 1 80 ? -3.098 8.397 4.586 1.00 91.81 80 ASP A C 1
ATOM 625 O O . ASP A 1 80 ? -3.232 9.257 3.718 1.00 91.81 80 ASP A O 1
ATOM 629 N N . LEU A 1 81 ? -2.766 7.141 4.275 1.00 90.19 81 LEU A N 1
ATOM 630 C CA . LEU A 1 81 ? -2.596 6.672 2.904 1.00 90.19 81 LEU A CA 1
ATOM 631 C C . LEU A 1 81 ? -3.878 6.024 2.386 1.00 90.19 81 LEU A C 1
ATOM 633 O O . LEU A 1 81 ? -4.620 5.350 3.111 1.00 90.19 81 LEU A O 1
ATOM 637 N N . ASP A 1 82 ? -4.090 6.154 1.081 1.00 91.88 82 ASP A N 1
ATOM 638 C CA . ASP A 1 82 ? -5.071 5.353 0.371 1.00 91.88 82 ASP A CA 1
ATOM 639 C C . ASP A 1 82 ? -4.616 3.882 0.295 1.00 91.88 82 ASP A C 1
ATOM 641 O O . ASP A 1 82 ? -3.490 3.508 0.646 1.00 91.88 82 ASP A O 1
ATOM 645 N N . THR A 1 83 ? -5.513 3.002 -0.146 1.00 91.88 83 THR A N 1
ATOM 646 C CA . THR A 1 83 ? -5.210 1.568 -0.217 1.00 91.88 83 THR A CA 1
ATOM 647 C C . THR A 1 83 ? -4.028 1.281 -1.146 1.00 91.88 83 THR A C 1
ATOM 649 O O . THR A 1 83 ? -3.190 0.442 -0.808 1.00 91.88 83 THR A O 1
ATOM 652 N N . LEU A 1 84 ? -3.915 1.986 -2.279 1.00 90.88 84 LEU A N 1
ATOM 653 C CA . LEU A 1 84 ? -2.808 1.787 -3.217 1.00 90.88 84 LEU A CA 1
ATOM 654 C C . LEU A 1 84 ? -1.484 2.297 -2.641 1.00 90.88 84 LEU A C 1
ATOM 656 O O . LEU A 1 84 ? -0.472 1.600 -2.748 1.00 90.88 84 LEU A O 1
ATOM 660 N N . GLY A 1 85 ? -1.479 3.447 -1.969 1.00 90.69 85 GLY A N 1
ATOM 661 C CA . GLY A 1 85 ? -0.322 3.998 -1.269 1.00 90.69 85 GLY A CA 1
ATOM 662 C C . GLY A 1 85 ? 0.169 3.079 -0.156 1.00 90.69 85 GLY A C 1
ATOM 663 O O . GLY A 1 85 ? 1.362 2.799 -0.069 1.00 90.69 85 GLY A O 1
ATOM 664 N N . ALA A 1 86 ? -0.734 2.502 0.638 1.00 92.62 86 ALA A N 1
ATOM 665 C CA . ALA A 1 86 ? -0.364 1.552 1.687 1.00 92.62 86 ALA A CA 1
ATOM 666 C C . ALA A 1 86 ? 0.234 0.244 1.131 1.00 92.62 86 ALA A C 1
ATOM 668 O O . ALA A 1 86 ? 1.236 -0.253 1.652 1.00 92.62 86 ALA A O 1
ATOM 669 N N . VAL A 1 87 ? -0.332 -0.301 0.047 1.00 92.81 87 VAL A N 1
ATOM 670 C CA . VAL A 1 87 ? 0.224 -1.484 -0.636 1.00 92.81 87 VAL A CA 1
ATOM 671 C C . VAL A 1 87 ? 1.589 -1.167 -1.244 1.00 92.81 87 VAL A C 1
ATOM 673 O O . VAL A 1 87 ? 2.530 -1.950 -1.100 1.00 92.81 87 VAL A O 1
ATOM 676 N N . THR A 1 88 ? 1.725 -0.000 -1.874 1.00 91.38 88 THR A N 1
ATOM 677 C CA . THR A 1 88 ? 2.987 0.465 -2.459 1.00 91.38 88 THR A CA 1
ATOM 678 C C . THR A 1 88 ? 4.053 0.646 -1.384 1.00 91.38 88 THR A C 1
ATOM 680 O O . THR A 1 88 ? 5.165 0.148 -1.550 1.00 91.38 88 THR A O 1
ATOM 683 N N . ALA A 1 89 ? 3.707 1.259 -0.249 1.00 91.94 89 ALA A N 1
ATOM 684 C CA . ALA A 1 89 ? 4.599 1.410 0.896 1.00 91.94 89 ALA A CA 1
ATOM 685 C C . ALA A 1 89 ? 5.051 0.051 1.445 1.00 91.94 89 ALA A C 1
ATOM 687 O O . ALA A 1 89 ? 6.241 -0.151 1.673 1.00 91.94 89 ALA A O 1
ATOM 688 N N . SER A 1 90 ? 4.132 -0.910 1.593 1.00 90.75 90 SER A N 1
ATOM 689 C CA . SER A 1 90 ? 4.462 -2.260 2.068 1.00 90.75 90 SER A CA 1
ATOM 690 C C . SER A 1 90 ? 5.408 -2.997 1.116 1.00 90.75 90 SER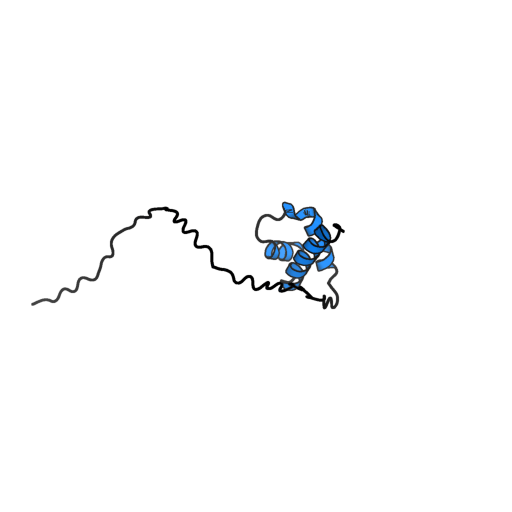 A C 1
ATOM 692 O O . SER A 1 90 ? 6.346 -3.657 1.562 1.00 90.75 90 SER A O 1
ATOM 694 N N . ARG A 1 91 ? 5.183 -2.892 -0.199 1.00 89.75 91 ARG A N 1
ATOM 695 C CA . ARG A 1 91 ? 6.061 -3.499 -1.212 1.00 89.75 91 ARG A CA 1
ATOM 696 C C . ARG A 1 91 ? 7.425 -2.820 -1.244 1.00 89.75 91 ARG A C 1
ATOM 698 O O . ARG A 1 91 ? 8.440 -3.502 -1.361 1.00 89.75 91 ARG A O 1
ATOM 705 N N . LEU A 1 92 ? 7.456 -1.494 -1.123 1.00 90.62 92 LEU A N 1
ATOM 706 C CA . LEU A 1 92 ? 8.693 -0.722 -1.085 1.00 90.62 92 LEU A CA 1
ATOM 707 C C . LEU A 1 92 ? 9.501 -1.038 0.179 1.00 90.62 92 LEU A C 1
ATOM 709 O O . LEU A 1 92 ? 10.704 -1.228 0.076 1.00 90.62 92 LEU A O 1
ATOM 713 N N . ALA A 1 93 ? 8.855 -1.195 1.335 1.00 91.31 93 ALA A N 1
ATOM 714 C CA . ALA A 1 93 ? 9.505 -1.621 2.573 1.00 91.31 93 ALA A CA 1
ATOM 715 C C . ALA A 1 93 ? 10.164 -3.000 2.436 1.00 91.31 93 ALA A C 1
ATOM 717 O O . ALA A 1 93 ? 11.315 -3.185 2.828 1.00 91.31 93 ALA A O 1
ATOM 718 N N . HIS A 1 94 ? 9.458 -3.955 1.821 1.00 89.25 94 HIS A N 1
ATOM 719 C CA . HIS A 1 94 ? 10.015 -5.272 1.522 1.00 89.25 94 HIS A CA 1
ATOM 720 C C . HIS A 1 94 ? 11.229 -5.162 0.589 1.00 89.25 94 HIS A C 1
ATOM 722 O O . HIS A 1 94 ? 12.288 -5.701 0.896 1.00 89.25 94 HIS A O 1
ATOM 728 N N . LYS A 1 95 ? 11.121 -4.389 -0.502 1.00 87.38 95 LYS A N 1
ATOM 729 C CA . LYS A 1 95 ? 12.265 -4.116 -1.383 1.00 87.38 95 LYS A CA 1
ATOM 730 C C . LYS A 1 95 ? 13.436 -3.514 -0.604 1.00 87.38 95 LYS A C 1
ATOM 732 O O . LYS A 1 95 ? 14.535 -4.011 -0.744 1.00 87.38 95 LYS A O 1
ATOM 737 N N . LEU A 1 96 ? 13.224 -2.512 0.246 1.00 86.50 96 LEU A N 1
ATOM 738 C CA . LEU A 1 96 ? 14.300 -1.867 1.012 1.00 86.50 96 LEU A CA 1
ATOM 739 C C . LEU A 1 96 ? 15.044 -2.837 1.937 1.00 86.50 96 LEU A C 1
ATOM 741 O O . LEU A 1 96 ? 16.259 -2.741 2.071 1.00 86.50 96 LEU A O 1
ATOM 745 N N . ARG A 1 97 ? 14.333 -3.791 2.538 1.00 81.94 97 ARG A N 1
ATOM 746 C CA . ARG A 1 97 ? 14.924 -4.782 3.442 1.00 81.94 97 ARG A CA 1
ATOM 747 C C . ARG A 1 97 ? 15.749 -5.847 2.717 1.00 81.94 97 ARG A C 1
ATOM 749 O O . ARG A 1 97 ? 16.759 -6.290 3.250 1.00 81.94 97 ARG A O 1
ATOM 756 N N . TYR A 1 98 ? 15.321 -6.259 1.525 1.00 82.44 98 TYR A N 1
ATOM 757 C CA . TYR A 1 98 ? 15.949 -7.362 0.787 1.00 82.44 98 TYR A CA 1
ATOM 758 C C . TYR A 1 98 ? 16.821 -6.914 -0.396 1.00 82.44 98 TYR A C 1
ATOM 760 O O . TYR A 1 98 ? 17.648 -7.688 -0.861 1.00 82.44 98 TYR A O 1
ATOM 768 N N . ALA A 1 99 ? 16.703 -5.669 -0.862 1.00 69.75 99 ALA A N 1
ATOM 769 C CA . ALA A 1 99 ? 17.516 -5.127 -1.956 1.00 69.75 99 ALA A CA 1
ATOM 770 C C . ALA A 1 99 ? 18.961 -4.798 -1.545 1.00 69.75 99 ALA A C 1
ATOM 772 O O . ALA A 1 99 ? 19.773 -4.512 -2.414 1.00 69.75 99 ALA A O 1
ATOM 773 N N . GLY A 1 100 ? 19.291 -4.835 -0.249 1.00 58.41 100 GLY A N 1
ATOM 774 C CA . GLY A 1 100 ? 20.670 -4.713 0.242 1.00 58.41 100 GLY A CA 1
ATOM 775 C C . GLY A 1 100 ? 21.446 -6.037 0.290 1.00 58.41 100 GLY A C 1
ATOM 776 O O . GLY A 1 100 ? 22.591 -6.043 0.728 1.00 58.41 100 GLY A O 1
ATOM 777 N N . GLY A 1 101 ? 20.825 -7.155 -0.102 1.00 51.59 101 GLY A N 1
ATOM 778 C CA . GLY A 1 101 ? 21.454 -8.476 -0.159 1.00 51.59 101 GLY A CA 1
ATOM 779 C C . GLY A 1 101 ? 21.933 -8.813 -1.567 1.00 51.59 101 GLY A C 1
ATOM 780 O O . GLY A 1 101 ? 21.339 -9.666 -2.224 1.00 51.59 101 GLY A O 1
ATOM 781 N N . SER A 1 102 ? 22.974 -8.130 -2.033 1.00 40.38 102 SER A N 1
ATOM 782 C CA . SER A 1 102 ? 23.693 -8.446 -3.274 1.00 40.38 102 SER A CA 1
ATOM 783 C C . SER A 1 102 ? 25.162 -8.101 -3.126 1.00 40.38 102 SER A C 1
ATOM 785 O O . SER A 1 102 ? 25.415 -6.938 -2.734 1.00 40.38 102 SER A O 1
#

pLDDT: mean 71.46, std 18.24, range [40.38, 93.44]